Protein AF-A0A350IB18-F1 (afdb_monomer_lite)

Structure (mmCIF, N/CA/C/O backbone):
data_AF-A0A350IB18-F1
#
_entry.id   AF-A0A350IB18-F1
#
loop_
_atom_site.group_PDB
_atom_site.id
_atom_site.type_symbol
_atom_site.label_atom_id
_atom_site.label_alt_id
_atom_site.label_comp_id
_atom_site.label_asym_id
_atom_site.label_entity_id
_atom_site.label_seq_id
_atom_site.pdbx_PDB_ins_code
_atom_site.Cartn_x
_atom_site.Cartn_y
_atom_site.Cartn_z
_atom_site.occupancy
_atom_site.B_iso_or_equiv
_atom_site.auth_seq_id
_atom_site.auth_comp_id
_atom_site.auth_asym_id
_atom_site.auth_atom_id
_atom_site.pdbx_PDB_model_num
ATOM 1 N N . MET A 1 1 ? 55.846 10.952 -20.536 1.00 56.44 1 MET A N 1
ATOM 2 C CA . MET A 1 1 ? 54.563 10.810 -21.250 1.00 56.44 1 MET A CA 1
ATOM 3 C C . MET A 1 1 ? 54.182 12.196 -21.756 1.00 56.44 1 MET A C 1
ATOM 5 O O . MET A 1 1 ? 54.537 13.156 -21.082 1.00 56.44 1 MET A O 1
ATOM 9 N N . ASP A 1 2 ? 53.617 12.329 -22.959 1.00 68.12 2 ASP A N 1
ATOM 10 C CA . ASP A 1 2 ? 53.225 13.642 -23.501 1.00 68.12 2 ASP A CA 1
ATOM 11 C C . ASP A 1 2 ? 51.970 14.143 -22.752 1.00 68.12 2 ASP A C 1
ATOM 13 O O . ASP A 1 2 ? 50.979 13.412 -22.710 1.00 68.12 2 ASP A O 1
ATOM 17 N N . PRO A 1 3 ? 51.976 15.356 -22.165 1.00 60.50 3 PRO A N 1
ATOM 18 C CA . PRO A 1 3 ? 50.843 15.883 -21.396 1.00 60.50 3 PRO A CA 1
ATOM 19 C C . PRO A 1 3 ? 49.558 16.083 -22.224 1.00 60.50 3 PRO A C 1
ATOM 21 O O . PRO A 1 3 ? 48.484 16.256 -21.652 1.00 60.50 3 PRO A O 1
ATOM 24 N N . ARG A 1 4 ? 49.627 16.051 -23.563 1.00 60.41 4 ARG A N 1
ATOM 25 C CA . ARG A 1 4 ? 48.445 16.024 -24.444 1.00 60.41 4 ARG A CA 1
ATOM 26 C C . ARG A 1 4 ? 47.815 14.637 -24.528 1.00 60.41 4 ARG A C 1
ATOM 28 O O . ARG A 1 4 ? 46.596 14.544 -24.548 1.00 60.41 4 ARG A O 1
ATOM 35 N N . VAL A 1 5 ? 48.632 13.585 -24.483 1.00 59.97 5 VAL A N 1
ATOM 36 C CA . VAL A 1 5 ? 48.167 12.189 -24.485 1.00 59.97 5 VAL A CA 1
ATOM 37 C C . VAL A 1 5 ? 47.474 11.850 -23.161 1.00 59.97 5 VAL A C 1
ATOM 39 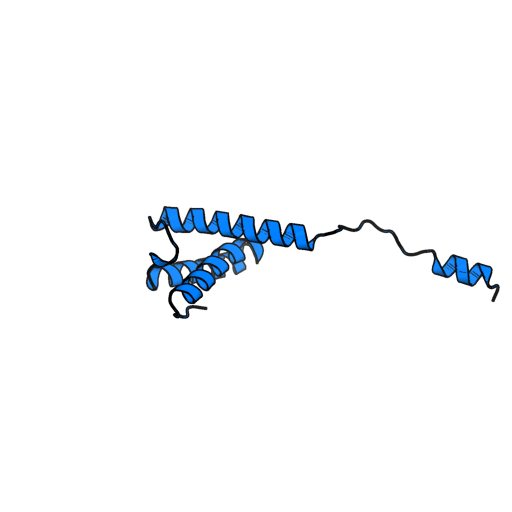O O . VAL A 1 5 ? 46.471 11.147 -23.158 1.00 59.97 5 VAL A O 1
ATOM 42 N N . GLU A 1 6 ? 47.939 12.409 -22.039 1.00 55.09 6 GLU A N 1
ATOM 43 C CA . GLU A 1 6 ? 47.247 12.277 -20.744 1.00 55.09 6 GLU A CA 1
ATOM 44 C C . GLU A 1 6 ? 45.903 13.021 -20.714 1.00 55.09 6 GLU A C 1
ATOM 46 O O . GLU A 1 6 ? 44.950 12.530 -20.112 1.00 55.09 6 GLU A O 1
ATOM 51 N N . LYS A 1 7 ? 45.795 14.169 -21.399 1.00 52.66 7 LYS A N 1
ATOM 52 C CA . LYS A 1 7 ? 44.537 14.918 -21.508 1.00 52.66 7 LYS A CA 1
ATOM 53 C C . LYS A 1 7 ? 43.516 14.200 -22.400 1.00 52.66 7 LYS A C 1
ATOM 55 O O . LYS A 1 7 ? 42.361 14.084 -22.006 1.00 52.66 7 LYS A O 1
ATOM 60 N N . GLU A 1 8 ? 43.946 13.661 -23.540 1.00 51.06 8 GLU A N 1
ATOM 61 C CA . GLU A 1 8 ? 43.079 12.903 -24.457 1.00 51.06 8 GLU A CA 1
ATOM 62 C C . GLU A 1 8 ? 42.601 11.577 -23.837 1.00 51.06 8 GLU A C 1
ATOM 64 O O . GLU A 1 8 ? 41.431 11.232 -23.959 1.00 51.06 8 GLU A O 1
ATOM 69 N N . MET A 1 9 ? 43.447 10.886 -23.060 1.00 52.66 9 MET A N 1
ATOM 70 C CA . MET A 1 9 ? 43.042 9.684 -22.308 1.00 52.66 9 MET A CA 1
ATOM 71 C C . MET A 1 9 ? 42.128 9.971 -21.104 1.00 52.66 9 MET A C 1
ATOM 73 O O . MET A 1 9 ? 41.529 9.042 -20.564 1.00 52.66 9 MET A O 1
ATOM 77 N N . SER A 1 10 ? 42.026 11.228 -20.662 1.00 53.44 10 SER A N 1
ATOM 78 C CA . SER A 1 10 ? 41.131 11.638 -19.570 1.00 53.44 10 SER A CA 1
ATOM 79 C C . SER A 1 10 ? 39.743 12.089 -20.043 1.00 53.44 10 SER A C 1
ATOM 81 O O . SER A 1 10 ? 38.846 12.241 -19.217 1.00 53.44 10 SER A O 1
ATOM 83 N N . GLU A 1 11 ? 39.554 12.282 -21.355 1.00 54.88 11 GLU A N 1
ATOM 84 C CA . GLU A 1 11 ? 38.311 12.798 -21.955 1.00 54.88 11 GLU A CA 1
ATOM 85 C C . GLU A 1 11 ? 37.474 11.719 -22.677 1.00 54.88 11 GLU A C 1
ATOM 87 O O . GLU A 1 11 ? 36.339 11.985 -23.066 1.00 54.88 11 GLU A O 1
ATOM 92 N N . GLU A 1 12 ? 37.952 10.475 -22.784 1.00 57.72 12 GLU A N 1
ATOM 93 C CA . GLU A 1 12 ? 37.185 9.351 -23.341 1.00 57.72 12 GLU A CA 1
ATOM 94 C C . GLU A 1 12 ? 36.790 8.341 -22.247 1.00 57.72 12 GLU A C 1
ATOM 96 O O . GLU A 1 12 ? 37.485 7.353 -22.081 1.00 57.72 12 GLU A O 1
ATOM 101 N N . VAL A 1 13 ? 35.720 8.601 -21.473 1.00 60.03 13 VAL A N 1
ATOM 102 C CA . VAL A 1 13 ? 34.571 7.692 -21.169 1.00 60.03 13 VAL A CA 1
ATOM 103 C C . VAL A 1 13 ? 33.530 8.463 -20.325 1.00 60.03 13 VAL A C 1
ATOM 105 O O . VAL A 1 13 ? 33.251 8.164 -19.169 1.00 60.03 13 VAL A O 1
ATOM 108 N N . GLU A 1 14 ? 32.885 9.454 -20.915 1.00 64.00 14 GLU A N 1
ATOM 109 C CA . GLU A 1 14 ? 31.487 9.791 -20.621 1.00 64.00 14 GLU A CA 1
ATOM 110 C C . GLU A 1 14 ? 30.983 10.314 -21.968 1.00 64.00 14 GLU A C 1
ATOM 112 O O . GLU A 1 14 ? 31.573 11.228 -22.518 1.00 64.00 14 GLU A O 1
ATOM 117 N N . VAL A 1 15 ? 30.055 9.677 -22.682 1.00 60.84 15 VAL A N 1
ATOM 118 C CA . VAL A 1 15 ? 28.627 9.675 -22.372 1.00 60.84 15 VAL A CA 1
ATOM 119 C C . VAL A 1 15 ? 27.965 8.502 -23.116 1.00 60.84 15 VAL A C 1
ATOM 121 O O . VAL A 1 15 ? 27.692 8.572 -24.312 1.00 60.84 15 VAL A O 1
ATOM 124 N N . GLY A 1 16 ? 27.703 7.402 -22.411 1.00 77.50 16 GLY A N 1
ATOM 125 C CA . GLY A 1 16 ? 26.720 6.411 -22.861 1.00 77.50 16 GLY A CA 1
ATOM 126 C C . GLY A 1 16 ? 25.290 6.907 -22.610 1.00 77.50 16 GLY A C 1
ATOM 127 O O . GLY A 1 16 ? 25.089 7.891 -21.899 1.00 77.50 16 GLY A O 1
ATOM 128 N N . PHE A 1 17 ? 24.282 6.218 -23.154 1.00 88.75 17 PHE A N 1
ATOM 129 C CA . PHE A 1 17 ? 22.877 6.473 -22.812 1.00 88.75 17 PHE A CA 1
ATOM 130 C C . PHE A 1 17 ? 22.667 6.397 -21.289 1.00 88.75 17 PHE A C 1
ATOM 132 O O . PHE A 1 17 ? 23.052 5.411 -20.658 1.00 88.75 17 PHE A O 1
ATOM 139 N N . ARG A 1 18 ? 22.055 7.431 -20.700 1.00 91.06 18 ARG A N 1
ATOM 140 C CA . ARG A 1 18 ? 21.703 7.484 -19.275 1.00 91.06 18 ARG A CA 1
ATOM 141 C C .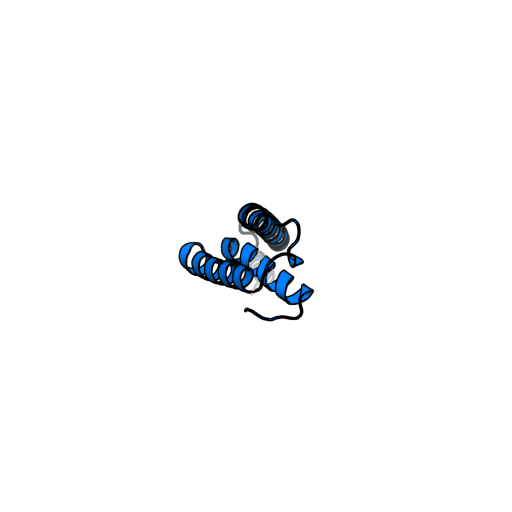 ARG A 1 18 ? 20.317 8.085 -19.086 1.00 91.06 18 ARG A C 1
ATOM 143 O O . ARG A 1 18 ? 19.973 9.091 -19.703 1.00 91.06 18 ARG A O 1
ATOM 150 N N . VAL A 1 19 ? 19.544 7.490 -18.182 1.00 91.50 19 VAL A N 1
ATOM 151 C CA . VAL A 1 19 ? 18.266 8.048 -17.735 1.00 91.50 19 VAL A CA 1
ATOM 152 C C . VAL A 1 19 ? 18.544 9.087 -16.654 1.00 91.50 19 VAL A C 1
ATOM 154 O O . VAL A 1 19 ? 19.129 8.786 -15.614 1.00 91.50 19 VAL A O 1
ATOM 157 N N . HIS A 1 20 ? 18.120 10.324 -16.891 1.00 93.50 20 HIS A N 1
ATOM 158 C CA . HIS A 1 20 ? 18.225 11.401 -15.912 1.00 93.50 20 HIS A CA 1
ATOM 159 C C . HIS A 1 20 ? 16.933 11.505 -15.099 1.00 93.50 20 HIS A C 1
ATOM 161 O O . HIS A 1 20 ? 15.845 11.373 -15.647 1.00 93.50 20 HIS A O 1
ATOM 167 N N . ARG A 1 21 ? 17.054 11.813 -13.799 1.00 95.19 21 ARG A N 1
ATOM 168 C CA . ARG A 1 21 ? 15.916 11.998 -12.873 1.00 95.19 21 ARG A CA 1
ATOM 169 C C . ARG A 1 21 ? 15.036 10.754 -12.674 1.00 95.19 21 ARG A C 1
ATOM 171 O O . ARG A 1 21 ? 13.862 10.903 -12.367 1.00 95.19 21 ARG A O 1
ATOM 178 N N . ALA A 1 22 ? 15.609 9.554 -12.784 1.00 96.25 22 ALA A N 1
ATOM 179 C CA . ALA A 1 22 ? 14.892 8.299 -12.538 1.00 96.25 22 ALA A CA 1
ATOM 180 C C . ALA A 1 22 ? 14.172 8.269 -11.174 1.00 96.25 22 ALA A C 1
ATOM 182 O O . ALA A 1 22 ? 13.050 7.796 -11.109 1.00 96.25 22 ALA A O 1
ATOM 183 N N . HIS A 1 23 ? 14.751 8.870 -10.126 1.00 95.38 23 HIS A N 1
ATOM 184 C CA . HIS A 1 23 ? 14.095 9.014 -8.818 1.00 95.38 23 HIS A CA 1
ATOM 185 C C . HIS A 1 23 ? 12.728 9.708 -8.902 1.00 95.38 23 HIS A C 1
ATOM 187 O O . HIS A 1 23 ? 11.787 9.233 -8.303 1.00 95.38 23 HIS A O 1
ATOM 193 N N . LYS A 1 24 ? 12.567 10.754 -9.727 1.00 97.69 24 LYS A N 1
ATOM 194 C CA . LYS A 1 24 ? 11.261 11.419 -9.884 1.00 97.69 24 LYS A CA 1
ATOM 195 C C . LYS A 1 24 ? 10.224 10.535 -10.564 1.00 97.69 24 LYS A C 1
ATOM 197 O O . LYS A 1 24 ? 9.034 10.727 -10.365 1.00 97.69 24 LYS A O 1
ATOM 202 N N . MET A 1 25 ? 10.683 9.648 -11.448 1.00 97.06 25 MET A N 1
ATOM 203 C CA . MET A 1 25 ? 9.808 8.666 -12.076 1.00 97.06 25 MET A CA 1
ATOM 204 C C . MET A 1 25 ? 9.400 7.608 -11.057 1.00 97.06 25 MET A C 1
ATOM 206 O O . MET A 1 25 ? 8.236 7.247 -11.033 1.00 97.06 25 MET A O 1
ATOM 210 N N . MET A 1 26 ? 10.326 7.170 -10.200 1.00 96.38 26 MET A N 1
ATOM 211 C CA . MET A 1 26 ? 10.003 6.287 -9.079 1.00 96.38 26 MET A CA 1
ATOM 212 C C . MET A 1 26 ? 8.982 6.938 -8.147 1.00 96.38 26 MET A C 1
ATOM 214 O O . MET A 1 26 ? 7.928 6.353 -7.971 1.00 96.38 26 MET A O 1
ATOM 218 N N . ASP A 1 27 ? 9.207 8.178 -7.696 1.00 97.25 27 ASP A N 1
ATOM 219 C CA . ASP A 1 27 ? 8.245 8.910 -6.854 1.00 97.25 27 ASP A CA 1
ATOM 220 C C . ASP A 1 27 ? 6.836 8.938 -7.485 1.00 97.25 27 ASP A C 1
ATOM 222 O O . ASP A 1 27 ? 5.829 8.784 -6.802 1.00 97.25 27 ASP A O 1
ATOM 226 N N . TRP A 1 28 ? 6.749 9.130 -8.809 1.00 97.62 28 TRP A N 1
ATOM 227 C CA . TRP A 1 28 ? 5.468 9.097 -9.518 1.00 97.62 28 TRP A CA 1
ATOM 228 C C . TRP A 1 28 ? 4.859 7.689 -9.575 1.00 97.62 28 TRP A C 1
ATOM 230 O O . TRP A 1 28 ? 3.670 7.548 -9.314 1.00 97.62 28 TRP A O 1
ATOM 240 N N . VAL A 1 29 ? 5.654 6.662 -9.888 1.00 97.75 29 VAL A N 1
ATOM 241 C 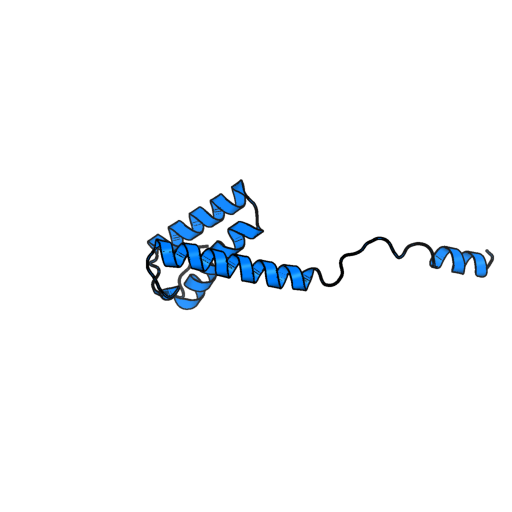CA . VAL A 1 29 ? 5.195 5.262 -9.930 1.00 97.75 29 VAL A CA 1
ATOM 242 C C . VAL A 1 29 ? 4.693 4.804 -8.561 1.00 97.75 29 VAL A C 1
ATOM 244 O O . VAL A 1 29 ? 3.659 4.150 -8.493 1.00 97.75 29 VAL A O 1
ATOM 247 N N . GLU A 1 30 ? 5.397 5.157 -7.485 1.00 97.44 30 GLU A N 1
ATOM 248 C CA . GLU A 1 30 ? 5.016 4.819 -6.109 1.00 97.44 30 GLU A CA 1
ATOM 249 C C . GLU A 1 30 ? 3.671 5.453 -5.720 1.00 97.44 30 GLU A C 1
ATOM 251 O O . GLU A 1 30 ? 2.821 4.784 -5.131 1.00 97.44 30 GLU A O 1
ATOM 256 N N . ASN A 1 31 ? 3.437 6.712 -6.107 1.00 97.81 31 ASN A N 1
ATOM 257 C CA . ASN A 1 31 ? 2.143 7.362 -5.887 1.00 97.81 31 ASN A CA 1
ATOM 258 C C . ASN A 1 31 ? 1.033 6.688 -6.702 1.00 97.81 31 ASN A C 1
ATOM 260 O O . ASN A 1 31 ? 0.006 6.317 -6.145 1.00 97.81 31 ASN A O 1
ATOM 264 N N . GLU A 1 32 ? 1.258 6.476 -8.000 1.00 98.44 32 GLU A N 1
ATOM 265 C CA . GLU A 1 32 ? 0.256 5.897 -8.902 1.00 98.44 32 GLU A CA 1
ATOM 266 C C . GLU A 1 32 ? -0.168 4.489 -8.457 1.00 98.44 32 GLU A C 1
ATOM 268 O O . GLU A 1 32 ? -1.351 4.153 -8.475 1.00 98.44 32 GLU A O 1
ATOM 273 N N . VAL A 1 33 ? 0.786 3.654 -8.024 1.00 98.12 33 VAL A N 1
ATOM 274 C CA . VAL A 1 33 ? 0.468 2.296 -7.564 1.00 98.12 33 VAL A CA 1
ATOM 275 C C . VAL A 1 33 ? -0.237 2.290 -6.208 1.00 98.12 33 VAL A C 1
ATOM 277 O O . VAL A 1 33 ? -1.069 1.417 -5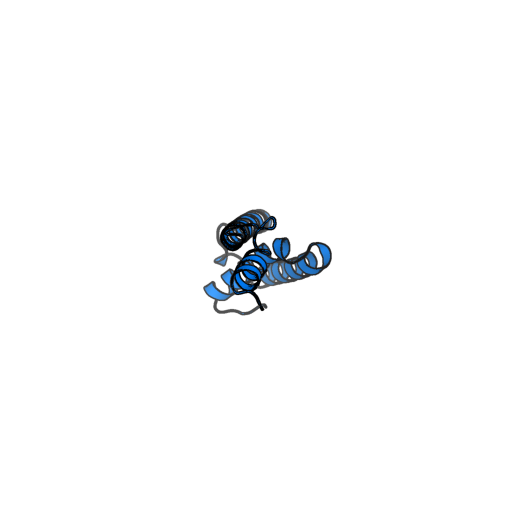.967 1.00 98.12 33 VAL A O 1
ATOM 280 N N . THR A 1 34 ? 0.043 3.273 -5.348 1.00 98.12 34 THR A N 1
ATOM 281 C CA . THR A 1 34 ? -0.672 3.442 -4.075 1.00 98.12 34 THR A CA 1
ATOM 282 C C . THR A 1 34 ? -2.118 3.870 -4.326 1.00 98.12 34 THR A C 1
ATOM 284 O O . THR A 1 34 ? -3.028 3.205 -3.841 1.00 98.12 34 THR A O 1
ATOM 287 N N . GLU A 1 35 ? -2.350 4.879 -5.172 1.00 98.31 35 GLU A N 1
ATOM 288 C CA . GLU A 1 35 ? -3.703 5.325 -5.556 1.00 98.31 35 GLU A CA 1
ATOM 289 C C . GLU A 1 35 ? -4.515 4.198 -6.222 1.00 98.31 35 GLU A C 1
ATOM 291 O O . GLU A 1 35 ? -5.709 4.023 -5.965 1.00 98.31 35 GLU A O 1
ATOM 296 N N . TRP A 1 36 ? -3.869 3.388 -7.065 1.00 98.31 36 TRP A N 1
ATOM 297 C CA . TRP A 1 36 ? -4.500 2.217 -7.671 1.00 98.31 36 TRP A CA 1
ATOM 298 C C . TRP A 1 36 ? -4.892 1.155 -6.631 1.00 98.31 36 TRP A C 1
ATOM 300 O O . TRP A 1 36 ? -6.008 0.629 -6.688 1.00 98.31 36 TRP A O 1
ATOM 310 N N . ALA A 1 37 ? -4.003 0.852 -5.680 1.00 98.44 37 ALA A N 1
ATOM 311 C CA . ALA A 1 37 ? -4.284 -0.095 -4.605 1.00 98.44 37 ALA A CA 1
ATOM 312 C C . ALA A 1 37 ? -5.423 0.406 -3.699 1.00 98.44 37 ALA A C 1
ATOM 314 O O . ALA A 1 37 ? -6.316 -0.375 -3.367 1.00 98.44 37 ALA A O 1
ATOM 315 N N . GLU A 1 38 ? -5.443 1.702 -3.363 1.00 98.38 38 GLU A N 1
ATOM 316 C CA . GLU A 1 38 ? -6.520 2.332 -2.587 1.00 98.38 38 GLU A CA 1
ATOM 317 C C . GLU A 1 38 ? -7.869 2.140 -3.278 1.00 98.38 38 GLU A C 1
ATOM 319 O O . GLU A 1 38 ? -8.819 1.674 -2.653 1.00 98.38 38 GLU A O 1
ATOM 324 N N . GLY A 1 39 ? -7.937 2.406 -4.587 1.00 98.44 39 GLY A N 1
ATOM 325 C CA . GLY A 1 39 ? -9.155 2.205 -5.371 1.00 98.44 39 GLY A CA 1
ATOM 326 C C . GLY A 1 39 ? -9.691 0.774 -5.284 1.00 98.44 39 GLY A C 1
ATOM 327 O O . GLY A 1 39 ? -10.886 0.581 -5.068 1.00 98.44 39 GLY A O 1
ATOM 328 N N . ILE A 1 40 ? -8.815 -0.231 -5.390 1.00 98.44 40 ILE A N 1
ATOM 329 C CA . ILE A 1 40 ? -9.202 -1.645 -5.264 1.00 98.44 40 ILE A CA 1
ATOM 330 C C . ILE A 1 40 ? -9.703 -1.957 -3.853 1.00 98.44 40 ILE A C 1
ATOM 332 O O . ILE A 1 40 ? -10.762 -2.567 -3.701 1.00 98.44 40 ILE A O 1
ATOM 336 N N . VAL A 1 41 ? -8.944 -1.570 -2.827 1.00 98.62 41 VAL A N 1
ATOM 337 C CA . VAL A 1 41 ? -9.247 -1.891 -1.425 1.00 98.62 41 VAL A CA 1
ATOM 338 C C . VAL A 1 41 ? -10.545 -1.220 -0.984 1.00 98.62 41 VAL A C 1
ATOM 340 O O . VAL A 1 41 ? -11.421 -1.881 -0.422 1.00 98.62 41 VAL A O 1
ATOM 343 N N . PHE A 1 42 ? -10.698 0.072 -1.271 1.00 98.56 42 PHE A N 1
ATOM 344 C CA . PHE A 1 42 ? -11.858 0.855 -0.850 1.00 98.56 42 PHE A CA 1
ATOM 345 C C . PHE A 1 42 ? -13.128 0.392 -1.563 1.00 98.56 42 PHE A C 1
ATOM 347 O O . PHE A 1 42 ? -14.163 0.218 -0.918 1.00 98.56 42 PHE A O 1
ATOM 354 N N . GLU A 1 43 ? -13.047 0.081 -2.862 1.00 98.62 43 GLU A N 1
ATOM 355 C CA . GLU A 1 43 ? -14.170 -0.515 -3.593 1.00 98.62 43 GLU A CA 1
ATOM 356 C C . GLU A 1 43 ? -14.530 -1.908 -3.051 1.00 98.62 43 GLU A C 1
ATOM 358 O O . GLU A 1 43 ? -15.712 -2.210 -2.872 1.00 98.62 43 GLU A O 1
ATOM 363 N N . HIS A 1 44 ? -13.534 -2.753 -2.760 1.00 98.56 44 HIS A N 1
ATOM 364 C CA . HIS A 1 44 ? -13.760 -4.118 -2.284 1.00 98.56 44 HIS A CA 1
ATOM 365 C C . HIS A 1 44 ? -14.448 -4.162 -0.913 1.00 98.56 44 HIS A C 1
ATOM 367 O O . HIS A 1 44 ? -15.402 -4.923 -0.728 1.00 98.56 44 HIS A O 1
ATOM 373 N N . TYR A 1 45 ? -13.981 -3.350 0.039 1.00 98.56 45 TYR A N 1
ATOM 374 C CA . TYR A 1 45 ? -14.511 -3.328 1.405 1.00 98.56 45 TYR A CA 1
ATOM 375 C C . TYR A 1 45 ? -15.646 -2.315 1.614 1.00 98.56 45 TYR A C 1
ATOM 377 O O . TYR A 1 45 ? -16.313 -2.363 2.648 1.00 98.56 45 TYR A O 1
ATOM 385 N N . GLY A 1 46 ? -15.921 -1.452 0.631 1.00 98.38 46 GLY A N 1
ATOM 386 C CA . GLY A 1 46 ? -16.998 -0.462 0.688 1.00 98.38 46 GLY A CA 1
ATOM 387 C C . GLY A 1 46 ? -16.748 0.647 1.712 1.00 98.38 46 GLY A C 1
ATOM 388 O O . GLY A 1 46 ? -17.689 1.053 2.393 1.00 98.38 46 GLY A O 1
ATOM 389 N N . VAL A 1 47 ? -15.494 1.088 1.825 1.00 98.25 47 VAL A N 1
ATOM 390 C CA . VAL A 1 47 ? -15.031 2.138 2.748 1.00 98.25 47 VAL A CA 1
ATOM 391 C C . VAL A 1 47 ? -14.618 3.392 1.980 1.00 98.25 47 VAL A C 1
ATOM 393 O O . VAL A 1 47 ? -14.307 3.315 0.790 1.00 98.25 47 VAL A O 1
ATOM 396 N N . GLU A 1 48 ? -14.615 4.547 2.641 1.00 97.25 48 GLU A N 1
ATOM 397 C CA . GLU A 1 48 ? -14.180 5.823 2.042 1.00 97.25 48 GLU A CA 1
ATOM 398 C C . GLU A 1 48 ? -12.798 6.278 2.537 1.00 97.25 48 GLU A C 1
ATOM 400 O O . GLU A 1 48 ? -12.151 7.107 1.895 1.00 97.25 48 GLU A O 1
ATOM 405 N N . GLU A 1 49 ? -12.331 5.728 3.658 1.00 96.56 49 GLU A N 1
ATOM 406 C CA . GLU A 1 49 ? -11.056 6.083 4.278 1.00 96.56 49 GLU A CA 1
ATOM 407 C C . GLU A 1 49 ? -10.357 4.863 4.886 1.00 96.56 49 GLU A C 1
ATOM 409 O O . GLU A 1 49 ? -10.987 3.875 5.266 1.00 96.56 49 GLU A O 1
ATOM 414 N N . VAL A 1 50 ? -9.029 4.945 5.018 1.00 97.38 50 VAL A N 1
ATOM 415 C CA . VAL A 1 50 ? -8.222 3.839 5.551 1.00 97.38 50 VAL A CA 1
ATOM 416 C C . VAL A 1 50 ? -8.638 3.463 6.979 1.00 97.38 50 VAL A C 1
ATOM 418 O O . VAL A 1 50 ? -8.661 2.288 7.320 1.00 97.38 50 VAL A O 1
ATOM 421 N N . THR A 1 51 ? -9.033 4.436 7.802 1.00 97.19 51 THR A N 1
ATOM 422 C CA . THR A 1 51 ? -9.421 4.263 9.212 1.00 97.19 51 THR A CA 1
ATOM 423 C C . THR A 1 51 ? -10.712 3.472 9.415 1.00 97.19 51 THR A C 1
ATOM 425 O O . THR A 1 51 ? -10.975 3.018 10.529 1.00 97.19 51 THR A O 1
ATOM 428 N N . GLU A 1 52 ? -11.509 3.278 8.363 1.00 98.25 52 GLU A N 1
ATOM 429 C CA . GLU A 1 52 ? -12.708 2.433 8.393 1.00 98.25 52 GLU A CA 1
ATOM 430 C C . GLU A 1 52 ? -12.387 0.939 8.235 1.00 98.25 52 GLU A C 1
ATOM 432 O O . GLU A 1 52 ? -13.236 0.097 8.547 1.00 98.25 52 GLU A O 1
ATOM 437 N N . LEU A 1 53 ? -11.172 0.593 7.789 1.00 98.50 53 LEU A N 1
ATOM 438 C CA . LEU A 1 53 ? -10.730 -0.795 7.689 1.00 98.50 53 LEU A CA 1
ATOM 439 C C . LEU A 1 53 ? -10.568 -1.410 9.079 1.00 98.50 53 LEU A C 1
ATOM 441 O O . LEU A 1 53 ? -9.985 -0.826 9.999 1.00 98.50 53 LEU A O 1
ATOM 445 N N . THR A 1 54 ? -11.063 -2.632 9.227 1.00 98.12 54 THR A N 1
ATOM 446 C CA . THR A 1 54 ? -10.898 -3.406 10.455 1.00 98.12 54 THR A CA 1
ATOM 447 C C . THR A 1 54 ? -9.532 -4.084 10.507 1.00 98.12 54 THR A C 1
ATOM 449 O O . THR A 1 54 ? -8.859 -4.266 9.492 1.00 98.12 54 THR A O 1
ATOM 452 N N . ARG A 1 55 ? -9.157 -4.537 11.709 1.00 97.69 55 ARG A N 1
ATOM 453 C CA . ARG A 1 55 ? -7.943 -5.328 11.926 1.00 97.69 55 ARG A CA 1
ATOM 454 C C . ARG A 1 55 ? -7.876 -6.571 11.025 1.00 97.69 55 ARG A C 1
ATOM 456 O O . ARG A 1 55 ? -6.847 -6.832 10.419 1.00 97.69 55 ARG A O 1
ATOM 463 N N . ASP A 1 56 ? -8.976 -7.310 10.906 1.00 98.31 56 ASP A N 1
ATOM 464 C CA . ASP A 1 56 ? -9.009 -8.527 10.087 1.00 98.31 56 ASP A CA 1
ATOM 465 C C . ASP A 1 56 ? -8.827 -8.195 8.592 1.00 98.31 56 ASP A C 1
ATOM 467 O O . ASP A 1 56 ? -8.120 -8.897 7.875 1.00 98.31 56 ASP A O 1
ATOM 471 N N . GLN A 1 57 ? -9.416 -7.089 8.122 1.00 98.62 57 GLN A N 1
ATOM 472 C CA . GLN A 1 57 ? -9.296 -6.650 6.727 1.00 98.62 57 GLN A CA 1
ATOM 473 C C . GLN A 1 57 ? -7.873 -6.200 6.390 1.00 98.62 57 GLN A C 1
ATOM 475 O O . GLN A 1 57 ? -7.362 -6.525 5.322 1.00 98.62 57 GLN A O 1
ATOM 480 N N . ILE A 1 58 ? -7.204 -5.478 7.293 1.00 98.50 58 ILE A N 1
ATOM 481 C CA . ILE A 1 58 ? -5.828 -5.039 7.042 1.00 98.50 58 ILE A CA 1
ATOM 482 C C . ILE A 1 58 ? -4.837 -6.214 7.058 1.00 98.50 58 ILE A C 1
ATOM 484 O O . ILE A 1 58 ? -3.878 -6.214 6.288 1.00 98.50 58 ILE A O 1
ATOM 488 N N . GLU A 1 59 ? -5.100 -7.254 7.856 1.00 98.50 59 GLU A N 1
ATOM 489 C CA . GLU A 1 59 ? -4.335 -8.507 7.825 1.00 98.50 59 GLU A CA 1
ATOM 490 C C . GLU A 1 59 ? -4.528 -9.266 6.500 1.00 98.50 59 GLU A C 1
ATOM 492 O O . GLU A 1 59 ? -3.560 -9.791 5.945 1.00 98.50 59 GLU A O 1
ATOM 497 N N . GLU A 1 60 ? -5.746 -9.281 5.943 1.00 98.69 60 GLU A N 1
ATOM 498 C CA . GLU A 1 60 ? -6.005 -9.828 4.602 1.00 98.69 60 GLU A CA 1
ATOM 499 C C . GLU A 1 60 ? -5.245 -9.057 3.513 1.00 98.69 60 GLU A C 1
ATOM 501 O O . GLU A 1 60 ? -4.639 -9.673 2.631 1.00 98.69 60 GLU A O 1
ATOM 506 N N . ILE A 1 61 ? -5.234 -7.722 3.596 1.00 98.62 61 ILE A N 1
ATOM 507 C CA . ILE A 1 61 ? -4.503 -6.851 2.666 1.00 98.62 61 ILE A CA 1
ATOM 508 C C . ILE A 1 61 ? -2.994 -7.105 2.760 1.00 98.62 61 ILE A C 1
ATOM 510 O O . ILE A 1 61 ? -2.344 -7.240 1.725 1.00 98.62 61 ILE A O 1
ATOM 514 N N . ALA A 1 62 ? -2.434 -7.225 3.968 1.00 98.56 62 ALA A N 1
ATOM 515 C CA . ALA A 1 62 ? -1.018 -7.541 4.165 1.00 98.56 62 ALA A CA 1
ATOM 516 C C . ALA A 1 62 ? -0.648 -8.906 3.557 1.00 98.56 62 ALA A C 1
ATOM 518 O O . ALA A 1 62 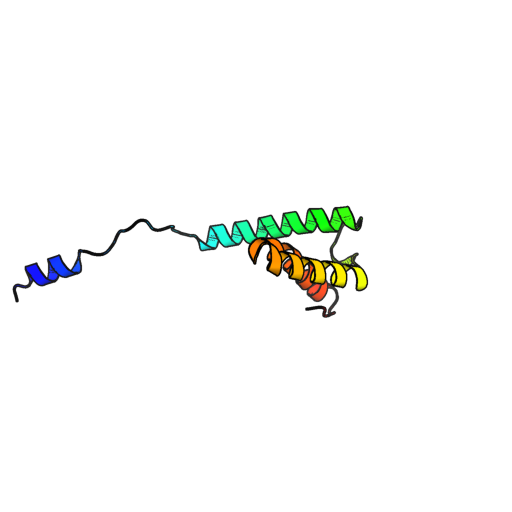? 0.338 -9.017 2.831 1.00 98.56 62 ALA A O 1
ATOM 519 N N . ALA A 1 63 ? -1.484 -9.927 3.764 1.00 98.44 63 ALA A N 1
ATOM 520 C CA . ALA A 1 63 ? -1.262 -11.255 3.193 1.00 98.44 63 ALA A CA 1
ATOM 521 C C . ALA A 1 63 ? -1.407 -11.295 1.658 1.00 98.44 63 ALA A C 1
ATOM 523 O O . ALA A 1 63 ? -0.803 -12.143 0.997 1.00 98.44 63 ALA A O 1
ATOM 524 N N . GLU A 1 64 ? -2.240 -10.434 1.067 1.00 98.12 64 GLU A N 1
ATOM 525 C CA . GLU A 1 64 ? -2.280 -10.250 -0.390 1.00 98.12 64 GLU A CA 1
ATOM 526 C C . GLU A 1 64 ? -1.046 -9.486 -0.885 1.00 98.12 64 GLU A C 1
ATOM 528 O O . GLU A 1 64 ? -0.484 -9.873 -1.906 1.00 98.12 64 GLU A O 1
ATOM 533 N N . ALA A 1 65 ? -0.581 -8.467 -0.156 1.00 98.25 65 ALA A N 1
ATOM 534 C CA . ALA A 1 65 ? 0.632 -7.722 -0.494 1.00 98.25 65 ALA A CA 1
ATOM 535 C C . ALA A 1 65 ? 1.858 -8.644 -0.572 1.00 98.25 65 ALA A C 1
ATOM 537 O O . ALA A 1 65 ? 2.583 -8.596 -1.566 1.00 98.25 65 ALA A O 1
ATOM 538 N N . ASP A 1 66 ? 2.028 -9.543 0.404 1.00 98.12 66 ASP A N 1
ATOM 539 C CA . ASP A 1 66 ? 3.084 -10.565 0.390 1.00 98.12 66 ASP A CA 1
ATOM 540 C C . ASP A 1 66 ? 2.974 -11.485 -0.838 1.00 98.12 66 ASP A C 1
ATOM 542 O O . ASP A 1 66 ? 3.963 -11.745 -1.522 1.00 98.12 66 ASP A O 1
ATOM 546 N N . ARG A 1 67 ? 1.760 -11.944 -1.178 1.00 98.12 67 ARG A N 1
ATOM 547 C CA . ARG A 1 67 ? 1.541 -12.781 -2.372 1.00 98.12 67 ARG A CA 1
ATOM 548 C C . ARG A 1 67 ? 1.858 -12.039 -3.669 1.00 98.12 67 ARG A C 1
ATOM 550 O O . ARG A 1 67 ? 2.451 -12.618 -4.576 1.00 98.12 67 ARG A O 1
ATOM 557 N N . LEU A 1 68 ? 1.483 -10.765 -3.767 1.00 97.62 68 LEU A N 1
ATOM 558 C CA . LEU A 1 68 ? 1.803 -9.929 -4.923 1.00 97.62 68 LEU A CA 1
ATOM 559 C C . LEU A 1 68 ? 3.310 -9.702 -5.058 1.00 97.62 68 LEU A C 1
ATOM 561 O O . LEU A 1 68 ? 3.812 -9.667 -6.181 1.00 97.62 68 LEU A O 1
ATOM 565 N N . ASP A 1 69 ? 4.022 -9.584 -3.938 1.00 97.62 69 ASP A N 1
ATOM 566 C CA . ASP A 1 69 ? 5.478 -9.448 -3.921 1.00 97.62 69 ASP A CA 1
ATOM 567 C C . ASP A 1 69 ? 6.150 -10.708 -4.478 1.00 97.62 69 ASP A C 1
ATOM 569 O O . ASP A 1 69 ? 6.992 -10.627 -5.374 1.00 97.62 69 ASP A O 1
ATOM 573 N N . GLU A 1 70 ? 5.696 -11.883 -4.032 1.00 97.56 70 GLU A N 1
ATOM 574 C CA . GLU A 1 70 ? 6.193 -13.178 -4.507 1.00 97.56 70 GLU A CA 1
ATOM 575 C C . GLU A 1 70 ? 5.907 -13.419 -6.001 1.00 97.56 70 GLU A C 1
ATOM 577 O O . GLU A 1 70 ? 6.781 -13.907 -6.729 1.00 97.56 70 GLU A O 1
ATOM 582 N N . ASP A 1 71 ? 4.703 -13.080 -6.471 1.00 97.25 71 ASP A N 1
ATOM 583 C CA . ASP A 1 71 ? 4.241 -13.423 -7.822 1.00 97.25 71 ASP A CA 1
ATOM 584 C C . ASP A 1 71 ? 4.589 -12.365 -8.888 1.00 97.25 71 ASP A C 1
ATOM 586 O O . ASP A 1 71 ? 4.844 -12.709 -10.050 1.00 97.25 71 ASP A O 1
ATOM 590 N N . TYR A 1 72 ? 4.585 -11.078 -8.524 1.00 94.25 72 TYR A N 1
ATOM 591 C CA . TYR A 1 72 ? 4.679 -9.949 -9.464 1.00 94.25 72 TYR A CA 1
ATOM 592 C C . TYR A 1 72 ? 5.779 -8.934 -9.120 1.00 94.25 72 TYR A C 1
ATOM 594 O O . TYR A 1 72 ? 6.151 -8.138 -9.991 1.00 94.25 72 TYR A O 1
ATOM 602 N N . GLY A 1 73 ? 6.338 -8.993 -7.911 1.00 90.06 73 GLY A N 1
ATOM 603 C CA . GLY A 1 73 ? 7.447 -8.158 -7.457 1.00 90.06 73 GLY A CA 1
ATOM 604 C C . GLY A 1 73 ? 7.049 -6.800 -6.873 1.00 90.06 73 GLY A C 1
ATOM 605 O O . GLY A 1 73 ? 5.886 -6.389 -6.863 1.00 90.06 73 GLY A O 1
ATOM 606 N N . ASP A 1 74 ? 8.086 -6.081 -6.450 1.00 92.62 74 ASP A N 1
ATOM 607 C CA . ASP A 1 74 ? 8.053 -5.003 -5.457 1.00 92.62 74 ASP A CA 1
ATOM 608 C C . ASP A 1 74 ? 7.074 -3.858 -5.761 1.00 92.62 74 ASP A C 1
ATOM 610 O O . ASP A 1 74 ? 6.487 -3.275 -4.858 1.00 92.62 74 ASP A O 1
ATOM 614 N N . ILE A 1 75 ? 6.915 -3.466 -7.029 1.00 95.56 75 ILE A N 1
ATOM 615 C CA . ILE A 1 75 ? 6.153 -2.250 -7.361 1.00 95.56 75 ILE A CA 1
ATOM 616 C C . ILE A 1 75 ? 4.662 -2.446 -7.113 1.00 95.56 75 ILE A C 1
ATOM 618 O O . ILE A 1 75 ? 4.008 -1.537 -6.617 1.00 95.56 75 ILE A O 1
ATOM 622 N N . ILE A 1 76 ? 4.127 -3.616 -7.456 1.00 94.38 76 ILE A N 1
ATOM 623 C CA . ILE A 1 76 ? 2.696 -3.894 -7.318 1.00 94.38 76 ILE A CA 1
ATOM 624 C C . ILE A 1 76 ? 2.340 -4.117 -5.847 1.00 94.38 76 ILE A C 1
ATOM 626 O O . ILE A 1 76 ? 1.344 -3.569 -5.378 1.00 94.38 76 ILE A O 1
ATOM 630 N N . SER A 1 77 ? 3.170 -4.861 -5.112 1.00 97.88 77 SER A N 1
ATOM 631 C CA . SER A 1 77 ? 2.999 -5.094 -3.674 1.00 97.88 77 SER A CA 1
ATOM 632 C C . SER A 1 77 ? 3.147 -3.809 -2.850 1.00 97.88 77 SER A C 1
ATOM 634 O O . SER A 1 77 ? 2.432 -3.629 -1.862 1.00 97.88 77 SER A O 1
ATOM 636 N N . LEU A 1 78 ? 4.001 -2.868 -3.280 1.00 98.19 78 LEU A N 1
ATOM 637 C CA . LEU A 1 78 ? 4.247 -1.602 -2.581 1.00 98.19 78 LEU A CA 1
ATOM 638 C C . LEU A 1 78 ? 2.973 -0.795 -2.313 1.00 98.19 78 LEU A C 1
ATOM 640 O O . LEU A 1 78 ? 2.823 -0.275 -1.208 1.00 98.19 78 LEU A O 1
ATOM 644 N N . GLY A 1 79 ? 2.055 -0.708 -3.281 1.00 98.19 79 GLY A N 1
ATOM 645 C CA . GLY A 1 79 ? 0.800 0.027 -3.095 1.00 98.19 79 GLY A CA 1
ATOM 646 C C . GLY A 1 79 ? -0.016 -0.515 -1.917 1.00 98.19 79 GLY A C 1
ATOM 647 O O . GLY A 1 79 ? -0.476 0.249 -1.071 1.00 98.19 79 GLY A O 1
ATOM 648 N N . PHE A 1 80 ? -0.107 -1.840 -1.791 1.00 98.56 80 PHE A N 1
ATOM 649 C CA . PHE A 1 80 ? -0.825 -2.493 -0.694 1.00 98.56 80 PHE A CA 1
ATOM 650 C C . PHE A 1 80 ? -0.074 -2.382 0.637 1.00 98.56 80 PHE A C 1
ATOM 652 O O . PHE A 1 80 ? -0.689 -2.075 1.658 1.00 98.56 80 PHE A O 1
ATOM 659 N N . PHE A 1 81 ? 1.255 -2.528 0.645 1.00 98.44 81 PHE A N 1
ATOM 660 C CA . PHE A 1 81 ? 2.044 -2.287 1.859 1.00 98.44 81 PHE A CA 1
ATOM 661 C C . PHE A 1 81 ? 1.926 -0.845 2.364 1.00 98.44 81 PHE A C 1
ATOM 663 O O . PHE A 1 81 ? 1.952 -0.617 3.573 1.00 98.44 81 PHE A O 1
ATOM 670 N N . ASN A 1 82 ? 1.795 0.134 1.467 1.00 98.31 82 ASN A N 1
ATOM 671 C CA . ASN A 1 82 ? 1.588 1.528 1.852 1.00 98.31 82 ASN A CA 1
ATOM 672 C C . ASN A 1 82 ? 0.238 1.731 2.548 1.00 98.31 82 ASN A C 1
ATOM 674 O O . ASN A 1 82 ? 0.196 2.439 3.551 1.00 98.31 82 ASN A O 1
ATOM 678 N N . ILE A 1 83 ? -0.824 1.058 2.094 1.00 98.44 83 ILE A N 1
ATOM 679 C CA . ILE A 1 83 ? -2.130 1.069 2.773 1.00 98.44 83 ILE A CA 1
ATOM 680 C C . ILE A 1 83 ? -2.009 0.494 4.187 1.00 98.44 83 ILE A C 1
ATOM 682 O O . ILE A 1 83 ? -2.498 1.108 5.133 1.00 98.44 83 ILE A O 1
ATOM 686 N N . VAL A 1 84 ? -1.316 -0.641 4.350 1.00 98.56 84 VAL A N 1
ATOM 687 C CA . VAL A 1 84 ? -1.102 -1.253 5.674 1.00 98.56 84 VAL A CA 1
ATOM 688 C C . VAL A 1 84 ? -0.360 -0.296 6.602 1.00 98.56 84 VAL A C 1
ATOM 690 O O . VAL A 1 84 ? -0.856 0.015 7.679 1.00 98.56 84 VAL A O 1
ATOM 693 N N . ARG A 1 85 ? 0.767 0.267 6.157 1.00 98.31 85 ARG A N 1
ATOM 694 C CA . ARG A 1 85 ? 1.548 1.229 6.957 1.00 98.31 85 ARG A CA 1
ATOM 695 C C . ARG A 1 85 ? 0.771 2.499 7.288 1.00 98.31 85 ARG A C 1
ATOM 697 O O . ARG A 1 85 ? 0.959 3.075 8.359 1.00 98.31 85 ARG A O 1
ATOM 704 N N . TRP A 1 86 ? -0.079 2.960 6.372 1.00 98.00 86 TRP A N 1
ATOM 705 C CA . TRP A 1 86 ? -0.942 4.108 6.622 1.00 98.00 86 TRP A CA 1
ATOM 706 C C . TRP A 1 86 ? -1.967 3.783 7.712 1.00 98.00 86 TRP A C 1
ATOM 708 O O . TRP A 1 86 ? -2.067 4.527 8.686 1.00 98.00 86 TRP A O 1
ATOM 718 N N . TRP A 1 87 ? -2.644 2.639 7.615 1.00 98.50 87 TRP A N 1
ATOM 719 C CA . TRP A 1 87 ? -3.570 2.174 8.647 1.00 98.50 87 TRP A CA 1
ATOM 720 C C . TRP A 1 87 ? -2.896 2.050 10.021 1.00 98.50 87 TRP A C 1
ATOM 722 O O . TRP A 1 87 ? -3.424 2.549 11.015 1.00 98.50 87 TRP A O 1
ATOM 732 N N . GLU A 1 88 ? -1.707 1.444 10.080 1.00 98.06 88 GLU A N 1
ATOM 733 C CA . GLU A 1 88 ? -0.910 1.309 11.309 1.00 98.06 88 GLU A CA 1
ATOM 734 C C . GLU A 1 88 ? -0.596 2.678 11.929 1.00 98.06 88 GLU A C 1
ATOM 736 O O . GLU A 1 88 ? -0.730 2.884 13.137 1.00 98.06 88 GLU A O 1
ATOM 741 N N . SER A 1 89 ? -0.227 3.648 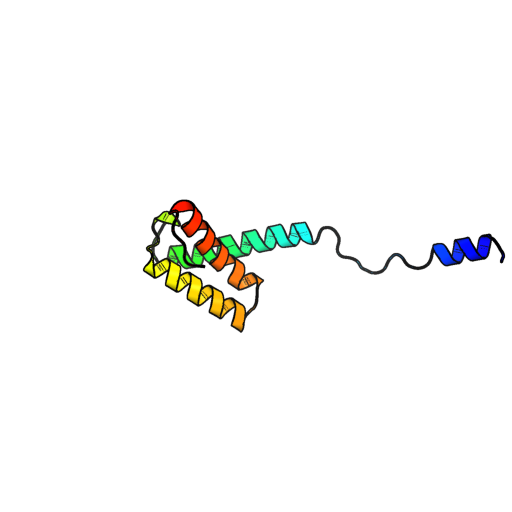11.087 1.00 97.31 89 SER A N 1
ATOM 742 C CA . SER A 1 89 ? 0.064 5.015 11.518 1.00 97.31 89 SER A CA 1
ATOM 743 C C . SER A 1 89 ? -1.164 5.743 12.077 1.00 97.31 89 SER A C 1
ATOM 745 O O . SER A 1 89 ? -1.015 6.511 13.025 1.00 97.31 89 SER A O 1
ATOM 747 N N . GLU A 1 90 ? -2.354 5.549 11.501 1.00 97.62 90 GLU A N 1
ATOM 748 C CA . GLU A 1 90 ? -3.588 6.218 11.954 1.00 97.62 90 GLU A CA 1
ATOM 749 C C . GLU A 1 90 ? -4.195 5.561 13.202 1.00 97.62 90 GLU A C 1
ATOM 751 O O . GLU A 1 90 ? -4.850 6.228 14.004 1.00 97.62 90 GLU A O 1
ATOM 756 N N . THR A 1 91 ? -3.987 4.254 13.376 1.00 95.00 91 THR A N 1
ATOM 757 C CA . THR A 1 91 ? -4.603 3.471 14.460 1.00 95.00 91 THR A CA 1
ATOM 758 C C . THR A 1 91 ? -3.676 3.207 15.647 1.00 95.00 91 THR A C 1
ATOM 760 O O . THR A 1 91 ? -4.152 2.778 16.699 1.00 95.00 91 THR A O 1
ATOM 763 N N . GLU A 1 92 ? -2.376 3.490 15.507 1.00 92.25 92 GLU A N 1
ATOM 764 C CA . GLU A 1 92 ? -1.315 3.122 16.459 1.00 92.25 92 GLU A CA 1
ATOM 765 C C . GLU A 1 92 ? -1.215 1.601 16.717 1.00 92.25 92 GLU A C 1
ATOM 767 O O . GLU A 1 92 ? -0.718 1.169 17.764 1.00 92.25 92 GLU A O 1
ATOM 772 N N . ASP A 1 93 ? -1.671 0.782 15.767 1.00 92.00 93 ASP A N 1
ATOM 773 C CA . ASP A 1 93 ? -1.615 -0.682 15.805 1.00 92.00 93 ASP A CA 1
ATOM 774 C C . ASP A 1 93 ? -0.639 -1.232 14.744 1.00 92.00 93 ASP A C 1
ATOM 776 O O . ASP A 1 93 ? -0.288 -0.526 13.806 1.00 92.00 93 ASP A O 1
ATOM 780 N N . TYR A 1 94 ? -0.156 -2.470 14.906 1.00 91.12 94 TYR A N 1
ATOM 781 C CA . TYR A 1 94 ? 0.925 -3.056 14.094 1.00 91.12 94 TYR A CA 1
ATOM 782 C C . TYR A 1 94 ? 0.547 -4.423 13.512 1.00 91.12 94 TYR A C 1
ATOM 784 O O . TYR A 1 94 ? 0.089 -5.320 14.235 1.00 91.12 94 TYR A O 1
ATOM 792 N N . VAL A 1 95 ? 0.777 -4.586 12.212 1.00 92.00 95 VAL A N 1
ATOM 793 C CA . VAL A 1 95 ? 0.473 -5.765 11.389 1.00 92.00 95 VAL A CA 1
ATOM 794 C C . VAL A 1 95 ? 1.743 -6.304 10.721 1.00 92.00 95 VAL A C 1
ATOM 796 O O . VAL A 1 95 ? 1.959 -7.516 10.766 1.00 92.00 95 VAL A O 1
ATOM 799 N N . LEU A 1 96 ? 2.565 -5.424 10.133 1.00 86.62 96 LEU A N 1
ATOM 800 C CA . LEU A 1 96 ? 3.843 -5.745 9.476 1.00 86.62 96 LEU A CA 1
ATOM 801 C C . LEU A 1 96 ? 5.018 -5.888 10.459 1.00 86.62 96 LEU A C 1
ATOM 803 O O . LEU A 1 96 ? 5.010 -5.264 11.547 1.00 86.62 96 LEU A O 1
#

Sequence (96 aa):
MDPRVEKEMSEEVEVGFRVHRAHKMMDWVENEVTEWAEGIVFEHYGVEEVTELTRDQIEEIAAEADRLDEDYGDIISLGFFNIVRWWESETEDYVL

Secondary structure (DSSP, 8-state):
--HHHHHHHHHSS--S---SSHHHHHHHHHHHHHHHHHHHHHHHHT-SSGGG--HHHHHHHHHHHHHHHHHH-HHHHHHHHHHHHHHHHHHT----

pLDDT: mean 90.55, std 14.51, range [51.06, 98.69]

Radius of gyration: 22.47 Å; chains: 1; bounding box: 72×29×41 Å

Foldseek 3Di:
DPVVVVVVVVPPDDDDDDDPPVVVVVVVLLVVLLVVVCVVLCVVVVHDDLLPDDPVSLLVLLVVLVVCCVPPRDSNSSSSVVSSVVNCVVVVDDND